Protein AF-A0A534S2C1-F1 (afdb_monomer)

Radius of gyration: 22.66 Å; Cα contacts (8 Å, |Δi|>4): 11; chains: 1; bounding box: 32×41×60 Å

Structure (mmCIF, N/CA/C/O backbone):
data_AF-A0A534S2C1-F1
#
_entry.id   AF-A0A534S2C1-F1
#
loop_
_atom_site.group_PDB
_atom_site.id
_atom_site.type_symbol
_atom_site.label_atom_id
_atom_site.label_alt_id
_atom_site.label_comp_id
_atom_site.label_asym_id
_atom_site.label_entity_id
_atom_site.label_seq_id
_atom_site.pdbx_PDB_ins_code
_atom_site.Cartn_x
_atom_site.Cartn_y
_atom_site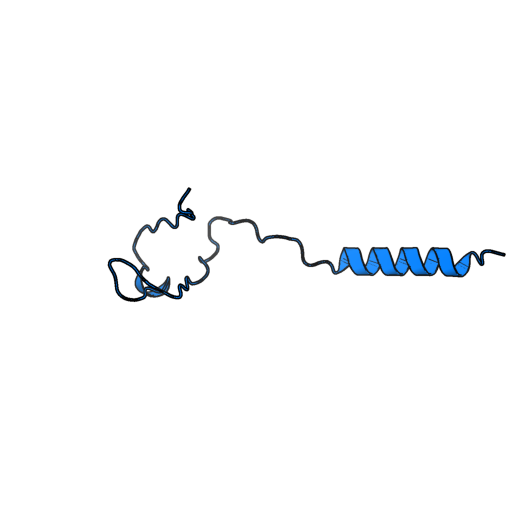.Cartn_z
_atom_site.occupancy
_atom_site.B_iso_or_equiv
_atom_site.auth_seq_id
_atom_site.auth_comp_id
_atom_site.auth_asym_id
_atom_site.auth_atom_id
_atom_site.pdbx_PDB_model_num
ATOM 1 N N . MET A 1 1 ? 16.909 21.392 -46.817 1.00 61.62 1 MET A N 1
ATOM 2 C CA . MET A 1 1 ? 15.832 22.408 -46.788 1.00 61.62 1 MET A CA 1
ATOM 3 C C . MET A 1 1 ? 14.813 21.985 -45.732 1.00 61.62 1 MET A C 1
ATOM 5 O O . MET A 1 1 ? 13.977 21.136 -46.010 1.00 61.62 1 MET A O 1
ATOM 9 N N . PHE A 1 2 ? 14.953 22.465 -44.491 1.00 56.41 2 PHE A N 1
ATOM 10 C CA . PHE A 1 2 ? 14.031 22.132 -43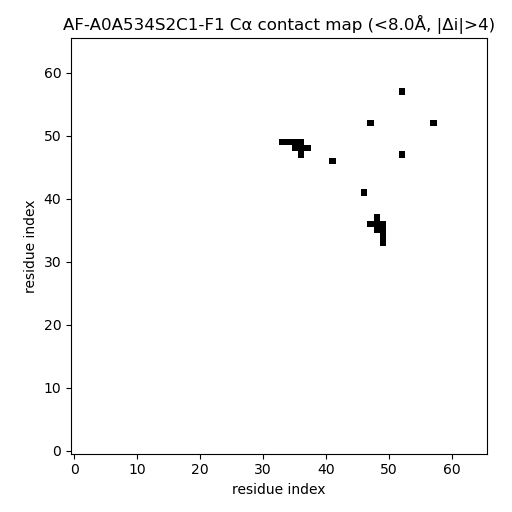.395 1.00 56.41 2 PHE A CA 1
ATOM 11 C C . PHE A 1 2 ? 12.676 22.802 -43.651 1.00 56.41 2 PHE A C 1
ATOM 13 O O . PHE A 1 2 ? 12.614 24.017 -43.828 1.00 56.41 2 PHE A O 1
ATOM 20 N N . ARG A 1 3 ? 11.595 22.016 -43.727 1.00 73.81 3 ARG A N 1
ATOM 21 C CA . ARG A 1 3 ? 10.241 22.546 -43.938 1.00 73.81 3 ARG A CA 1
ATOM 22 C C . ARG A 1 3 ? 9.664 22.960 -42.574 1.00 73.81 3 ARG A C 1
ATOM 24 O O . ARG A 1 3 ? 9.526 22.096 -41.710 1.00 73.81 3 ARG A O 1
ATOM 31 N N . PRO A 1 4 ? 9.298 24.237 -42.366 1.00 74.31 4 PRO A N 1
ATOM 32 C CA . PRO A 1 4 ? 8.901 24.764 -41.052 1.00 74.31 4 PRO A CA 1
ATOM 33 C C . PRO A 1 4 ? 7.645 24.093 -40.471 1.00 74.31 4 PRO A C 1
ATOM 35 O O . PRO A 1 4 ? 7.465 24.050 -39.261 1.00 74.31 4 PRO A O 1
ATOM 38 N N . ILE A 1 5 ? 6.800 23.505 -41.320 1.00 76.94 5 ILE A N 1
ATOM 39 C CA . ILE A 1 5 ? 5.579 22.789 -40.917 1.00 76.94 5 ILE A CA 1
ATOM 40 C C . ILE A 1 5 ? 5.888 21.515 -40.121 1.00 76.94 5 ILE A C 1
ATOM 42 O O . ILE A 1 5 ? 5.193 21.213 -39.156 1.00 76.94 5 ILE A O 1
ATOM 46 N N . THR A 1 6 ? 6.946 20.785 -40.479 1.00 76.38 6 THR A N 1
ATOM 47 C CA . THR A 1 6 ? 7.320 19.545 -39.783 1.00 76.38 6 THR A CA 1
ATOM 48 C C . THR A 1 6 ? 7.763 19.831 -38.346 1.00 76.38 6 THR A C 1
ATOM 50 O O . THR A 1 6 ? 7.484 19.046 -37.450 1.00 76.38 6 THR A O 1
ATOM 53 N N . PHE A 1 7 ? 8.379 20.991 -38.106 1.00 80.75 7 PHE A N 1
ATOM 54 C CA . PHE A 1 7 ? 8.800 21.429 -36.776 1.00 80.75 7 PHE A CA 1
ATOM 55 C C . PHE A 1 7 ? 7.604 21.709 -35.849 1.00 80.75 7 PHE A C 1
ATOM 57 O O . PHE A 1 7 ? 7.555 21.195 -34.734 1.00 80.75 7 PHE A O 1
ATOM 64 N N . TRP A 1 8 ? 6.593 22.439 -36.330 1.00 82.69 8 TRP A N 1
ATOM 65 C CA . TRP A 1 8 ? 5.384 22.726 -35.549 1.00 82.69 8 TRP A CA 1
ATOM 66 C C . TRP A 1 8 ? 4.522 21.486 -35.288 1.00 82.69 8 TRP A C 1
ATOM 68 O O . TRP A 1 8 ? 3.945 21.364 -34.210 1.00 82.69 8 TRP A O 1
ATOM 78 N N . PHE A 1 9 ? 4.485 20.533 -36.225 1.00 87.69 9 PHE A N 1
ATOM 79 C CA . PHE A 1 9 ? 3.813 19.247 -36.018 1.00 87.69 9 PHE A CA 1
ATOM 80 C C . PHE A 1 9 ? 4.449 18.427 -34.891 1.00 87.69 9 PHE A C 1
ATOM 82 O O . PHE A 1 9 ? 3.730 17.857 -34.075 1.00 87.69 9 PHE A O 1
ATOM 89 N N . LEU A 1 10 ? 5.782 18.389 -34.814 1.00 88.38 10 LEU A N 1
ATOM 90 C CA . LEU A 1 10 ? 6.488 17.667 -33.753 1.00 88.38 10 LEU A CA 1
ATOM 91 C C . LEU A 1 10 ? 6.293 18.324 -32.382 1.00 88.38 10 LEU A C 1
ATOM 93 O O . LEU A 1 10 ? 6.111 17.618 -31.393 1.00 88.38 10 LEU A O 1
ATOM 97 N N . ILE A 1 11 ? 6.252 19.658 -32.324 1.00 87.19 11 ILE A N 1
ATOM 98 C CA . ILE A 1 11 ? 5.920 20.384 -31.090 1.00 87.19 11 ILE A CA 1
ATOM 99 C C . ILE A 1 11 ? 4.483 20.078 -30.659 1.00 87.19 11 ILE A C 1
ATOM 101 O O . ILE A 1 11 ? 4.257 19.729 -29.504 1.00 87.19 11 ILE A O 1
ATOM 105 N N . GLY A 1 12 ? 3.517 20.150 -31.580 1.00 88.94 12 GLY A N 1
ATOM 106 C CA . GLY A 1 12 ? 2.121 19.821 -31.285 1.00 88.94 12 GLY A CA 1
ATOM 107 C C . GLY A 1 12 ? 1.954 18.386 -30.779 1.00 88.94 12 GLY A C 1
ATOM 108 O O . GLY A 1 12 ? 1.283 18.163 -29.774 1.00 88.94 12 GLY A O 1
ATOM 109 N N . LEU A 1 13 ? 2.629 17.421 -31.415 1.00 89.00 13 LEU A N 1
ATOM 110 C CA . LEU A 1 13 ? 2.630 16.022 -30.985 1.00 89.00 13 LEU A CA 1
ATOM 111 C C . LEU A 1 13 ? 3.222 15.865 -29.577 1.00 89.00 13 LEU A C 1
ATOM 113 O O . LEU A 1 13 ? 2.640 15.161 -28.753 1.00 89.00 13 LEU A O 1
ATOM 117 N N . GLY A 1 14 ? 4.338 16.546 -29.297 1.00 86.62 14 GLY A N 1
ATOM 118 C CA . GLY A 1 14 ? 4.996 16.550 -27.990 1.00 86.62 14 GLY A CA 1
ATOM 119 C C . GLY A 1 14 ? 4.113 17.128 -26.883 1.00 86.62 14 GLY A C 1
ATOM 120 O O . GLY A 1 14 ? 4.016 16.551 -25.807 1.00 86.62 14 GLY A O 1
ATOM 121 N N . VAL A 1 15 ? 3.403 18.226 -27.158 1.00 86.06 15 VAL A N 1
ATOM 122 C CA . VAL A 1 15 ? 2.473 18.850 -26.201 1.00 86.06 15 VAL A CA 1
ATOM 123 C C . VAL A 1 15 ? 1.279 17.941 -25.916 1.00 86.06 15 VAL A C 1
ATOM 125 O O . VAL A 1 15 ? 0.903 17.777 -24.758 1.00 86.06 15 VAL A O 1
ATOM 128 N N . VAL A 1 16 ? 0.712 17.297 -26.941 1.00 86.00 16 VAL A N 1
ATOM 129 C CA . VAL A 1 16 ? -0.381 16.329 -26.762 1.00 86.00 16 VAL A CA 1
ATOM 130 C C . VAL A 1 16 ? 0.090 15.138 -25.926 1.00 86.00 16 VAL A C 1
ATOM 132 O O . VAL A 1 16 ? -0.582 14.761 -24.971 1.00 86.00 16 VAL A O 1
ATOM 135 N N . THR A 1 17 ? 1.269 14.581 -26.211 1.00 81.25 17 THR A N 1
ATOM 136 C CA . THR A 1 17 ? 1.817 13.475 -25.403 1.00 81.25 17 THR A CA 1
ATOM 137 C C . THR A 1 17 ? 2.090 13.880 -23.956 1.00 81.25 17 THR A C 1
ATOM 139 O O . THR A 1 17 ? 1.861 13.072 -23.062 1.00 81.25 17 THR A O 1
ATOM 142 N N . TRP A 1 18 ? 2.515 15.119 -23.701 1.00 77.62 18 TRP A N 1
ATOM 143 C CA . TRP A 1 18 ? 2.711 15.630 -22.340 1.00 77.62 18 TRP A CA 1
ATOM 144 C C . TRP A 1 18 ? 1.388 15.859 -21.594 1.00 77.62 18 TRP A C 1
ATOM 146 O O . TRP A 1 18 ? 1.296 15.584 -20.403 1.00 77.62 18 TRP A O 1
ATOM 156 N N . MET A 1 19 ? 0.343 16.310 -22.295 1.00 77.12 19 MET A N 1
ATOM 157 C CA . MET A 1 19 ? -0.976 16.594 -21.712 1.00 77.12 19 MET A CA 1
ATOM 158 C C . MET A 1 19 ? -1.759 15.325 -21.342 1.00 77.12 19 MET A C 1
ATOM 160 O O . MET A 1 19 ? -2.592 15.357 -20.440 1.00 77.12 19 MET A O 1
ATOM 164 N N . PHE A 1 20 ? -1.477 14.210 -22.019 1.00 71.94 20 PHE A N 1
ATOM 165 C CA . PHE A 1 20 ? -2.052 12.893 -21.730 1.00 71.94 20 PHE A CA 1
ATOM 166 C C . PHE A 1 20 ? -1.077 11.958 -21.005 1.00 71.94 20 PHE A C 1
ATOM 168 O O . PHE A 1 20 ? -1.352 10.764 -20.880 1.00 71.94 20 PHE A O 1
ATOM 175 N N . TRP A 1 21 ?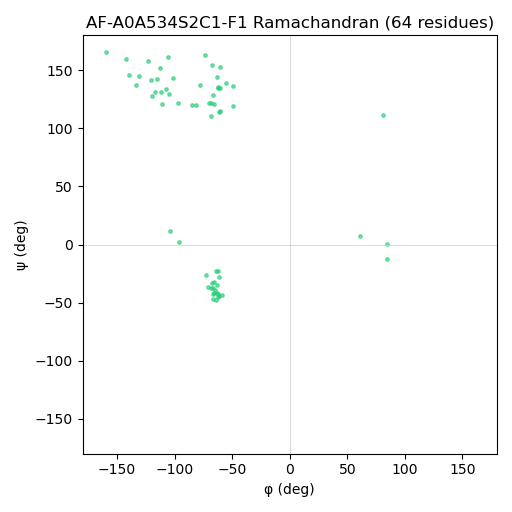 0.055 12.476 -20.518 1.00 76.12 21 TRP A N 1
ATOM 176 C CA . TRP A 1 21 ? 0.961 11.677 -19.712 1.00 76.12 21 TRP A CA 1
ATOM 177 C C . TRP A 1 21 ? 0.284 11.370 -18.369 1.00 76.12 21 TRP A C 1
ATOM 179 O O . TRP A 1 21 ? -0.086 12.309 -17.657 1.00 76.12 21 TRP A O 1
ATOM 189 N N . PRO A 1 22 ? 0.092 10.093 -17.991 1.00 69.25 22 PRO A N 1
ATOM 190 C CA . PRO A 1 22 ? -0.469 9.768 -16.689 1.00 69.25 22 PRO A CA 1
ATOM 191 C C . PRO A 1 22 ? 0.469 10.336 -15.625 1.00 69.25 22 PRO A C 1
ATOM 193 O O . PRO A 1 22 ? 1.634 9.945 -15.545 1.00 69.25 22 PRO A O 1
ATOM 196 N N . GLY A 1 23 ? -0.022 11.309 -14.852 1.00 63.28 23 GLY A N 1
ATOM 197 C CA . GLY A 1 23 ? 0.732 11.915 -13.762 1.00 63.28 23 GLY A CA 1
ATOM 198 C C . GLY A 1 23 ? 1.323 10.815 -12.885 1.00 63.28 23 GLY A C 1
ATOM 199 O O . GLY A 1 23 ? 0.597 9.964 -12.371 1.00 63.28 23 GLY A O 1
ATOM 200 N N . PHE A 1 24 ? 2.650 10.783 -12.785 1.00 60.62 24 PHE A N 1
ATOM 201 C CA . PHE A 1 24 ? 3.355 9.784 -11.995 1.00 60.62 24 PHE A CA 1
ATOM 202 C C . PHE A 1 24 ? 2.944 9.912 -10.521 1.00 60.62 24 PHE A C 1
ATOM 204 O O . PHE A 1 24 ? 3.257 10.908 -9.878 1.00 60.62 24 PHE A O 1
ATOM 211 N N . GLY A 1 25 ? 2.272 8.877 -10.006 1.00 62.59 25 GLY A N 1
ATOM 212 C CA . GLY A 1 25 ? 2.006 8.658 -8.583 1.00 62.59 25 GLY A CA 1
ATOM 213 C C . GLY A 1 25 ? 0.820 9.445 -8.020 1.00 62.59 25 GLY A C 1
ATOM 214 O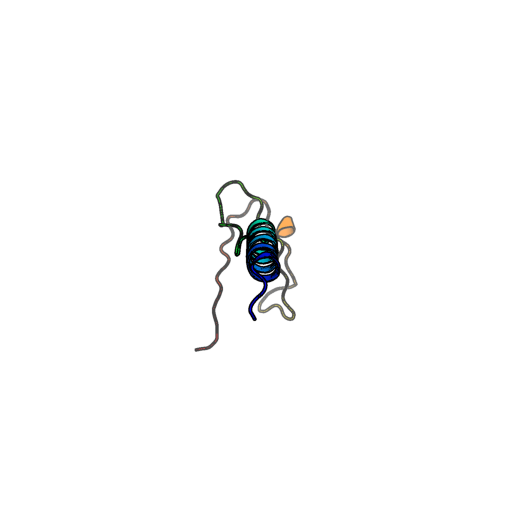 O . GLY A 1 25 ? 0.885 10.656 -7.833 1.00 62.59 25 GLY A O 1
ATOM 215 N N . ALA A 1 26 ? -0.255 8.739 -7.660 1.00 67.00 26 ALA A N 1
ATOM 216 C CA . ALA A 1 26 ? -1.267 9.306 -6.776 1.00 67.00 26 ALA A CA 1
ATOM 217 C C . ALA A 1 26 ? -0.636 9.535 -5.394 1.00 67.00 26 ALA A C 1
ATOM 219 O O . ALA A 1 26 ? -0.146 8.593 -4.768 1.00 67.00 26 ALA A O 1
ATOM 220 N N . ALA A 1 27 ? -0.629 10.782 -4.923 1.00 73.69 27 ALA A N 1
ATOM 221 C CA . ALA A 1 27 ? -0.177 11.090 -3.575 1.00 73.69 27 ALA A CA 1
ATOM 222 C C . ALA A 1 27 ? -1.084 10.391 -2.550 1.00 73.69 27 ALA A C 1
ATOM 224 O O . ALA A 1 27 ? -2.312 10.428 -2.668 1.00 73.69 27 ALA A O 1
ATOM 225 N N . ILE A 1 28 ? -0.485 9.774 -1.529 1.00 78.94 28 ILE A N 1
ATOM 226 C CA . ILE A 1 28 ? -1.244 9.202 -0.416 1.00 78.94 28 ILE A CA 1
ATOM 227 C C . ILE A 1 28 ? -1.862 10.358 0.367 1.00 78.94 28 ILE A C 1
ATOM 229 O O . ILE A 1 28 ? -1.159 11.136 1.009 1.00 78.94 28 ILE A O 1
ATOM 233 N N . THR A 1 29 ? -3.183 10.475 0.289 1.00 83.12 29 THR A N 1
ATOM 234 C CA . THR A 1 29 ? -3.954 11.498 0.993 1.00 83.12 29 THR A CA 1
ATOM 235 C C . THR A 1 29 ? -4.874 10.853 2.020 1.00 83.12 29 THR A C 1
ATOM 237 O O . THR A 1 29 ? -5.435 9.775 1.795 1.00 83.12 29 THR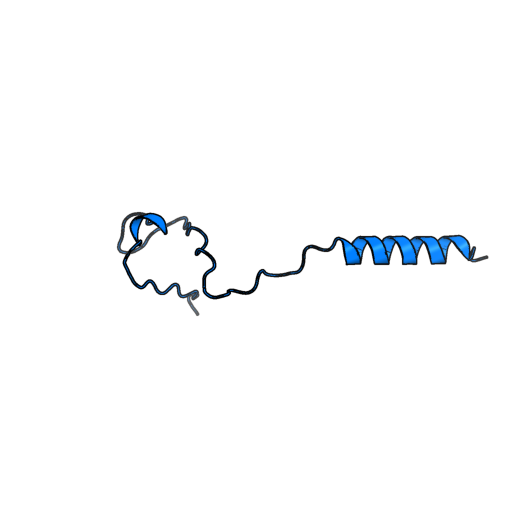 A O 1
ATOM 240 N N . SER A 1 30 ? -5.026 11.506 3.169 1.00 86.19 30 SER A N 1
ATOM 241 C CA . SER A 1 30 ? -5.932 11.041 4.214 1.00 86.19 30 SER A CA 1
ATOM 242 C C . SER A 1 30 ? -7.381 11.054 3.714 1.00 86.19 30 SER A C 1
ATOM 244 O O . SER A 1 30 ? -7.789 11.897 2.917 1.00 86.19 30 SER A O 1
ATOM 246 N N . GLY A 1 31 ? -8.167 10.068 4.150 1.00 86.38 31 GLY A N 1
ATOM 247 C CA . GLY A 1 31 ? -9.560 9.903 3.722 1.00 86.38 31 GLY A CA 1
ATOM 248 C C . GLY A 1 31 ? -9.749 9.133 2.409 1.00 86.38 31 GLY A C 1
ATOM 249 O O . GLY A 1 31 ? -10.864 8.692 2.140 1.00 86.38 31 GLY A O 1
ATOM 250 N N . THR A 1 32 ? -8.687 8.886 1.634 1.00 89.00 32 THR A N 1
ATOM 251 C CA . THR A 1 32 ? -8.746 7.919 0.526 1.00 89.00 32 THR A CA 1
ATOM 252 C C . THR A 1 32 ? -8.651 6.498 1.073 1.00 89.00 32 THR A C 1
ATOM 254 O O . THR A 1 32 ? -7.860 6.219 1.975 1.00 89.00 32 THR A O 1
ATOM 257 N N . ALA A 1 33 ? -9.476 5.589 0.548 1.00 89.56 33 ALA A N 1
ATOM 258 C CA . ALA A 1 33 ? -9.417 4.185 0.930 1.00 89.56 33 ALA A CA 1
ATOM 259 C C . ALA A 1 33 ? -8.056 3.582 0.549 1.00 89.56 33 ALA A C 1
ATOM 261 O O . ALA A 1 33 ? -7.573 3.791 -0.563 1.00 89.56 33 ALA A O 1
ATOM 262 N N . ALA A 1 34 ? -7.457 2.824 1.469 1.00 91.00 34 ALA A N 1
ATOM 263 C CA . ALA A 1 34 ? -6.223 2.106 1.183 1.00 91.00 34 ALA A CA 1
ATOM 264 C C . ALA A 1 34 ? -6.452 1.099 0.034 1.00 91.00 34 ALA A C 1
ATOM 266 O O . ALA A 1 34 ? -7.463 0.386 0.064 1.00 91.00 34 ALA A O 1
ATOM 267 N N . PRO A 1 35 ? -5.546 1.033 -0.960 1.00 90.06 35 PRO A N 1
ATOM 268 C CA . PRO A 1 35 ? -5.548 -0.025 -1.963 1.00 90.06 35 PRO A CA 1
ATOM 269 C C . PRO A 1 35 ? -5.374 -1.391 -1.308 1.00 90.06 35 PRO A C 1
ATOM 271 O O . PRO A 1 35 ? -4.748 -1.486 -0.252 1.00 90.06 35 PRO A O 1
ATOM 274 N N . ASP A 1 36 ? -5.887 -2.438 -1.950 1.00 92.38 36 ASP A N 1
ATOM 275 C CA . ASP A 1 36 ? -5.694 -3.791 -1.436 1.00 92.38 36 ASP A CA 1
ATOM 276 C C . ASP A 1 36 ? -4.225 -4.229 -1.518 1.00 92.38 36 ASP A C 1
ATOM 278 O O . ASP A 1 36 ? -3.456 -3.729 -2.347 1.00 92.38 36 ASP A O 1
ATOM 282 N N . VAL A 1 37 ? -3.838 -5.161 -0.649 1.00 90.50 37 VAL A N 1
ATOM 283 C CA . VAL A 1 37 ? -2.470 -5.686 -0.579 1.00 90.50 37 VAL A CA 1
ATOM 284 C C . VAL A 1 37 ? -2.413 -7.102 -1.133 1.00 90.50 37 VAL A C 1
ATOM 286 O O . VAL A 1 37 ? -3.229 -7.956 -0.802 1.00 90.50 37 VAL A O 1
ATOM 289 N N . ALA A 1 38 ? -1.416 -7.358 -1.975 1.00 89.56 38 ALA A N 1
ATOM 290 C CA . ALA A 1 38 ? -1.154 -8.675 -2.529 1.00 89.56 38 ALA A CA 1
ATOM 291 C C . ALA A 1 38 ? 0.338 -8.987 -2.416 1.00 89.56 38 ALA A C 1
ATOM 293 O O . ALA A 1 38 ? 1.187 -8.141 -2.694 1.00 89.56 38 ALA A O 1
ATOM 294 N N . ALA A 1 39 ? 0.641 -10.216 -2.016 1.00 91.31 39 ALA A N 1
ATOM 295 C CA . ALA A 1 39 ? 1.991 -10.746 -1.931 1.00 91.31 39 ALA A CA 1
ATOM 296 C C . ALA A 1 39 ? 1.982 -12.194 -2.420 1.00 91.31 39 ALA A C 1
ATOM 298 O O . ALA A 1 39 ? 1.009 -12.918 -2.201 1.00 91.31 39 ALA A O 1
ATOM 299 N N . GLU A 1 40 ? 3.069 -12.612 -3.068 1.00 93.44 40 GLU A N 1
ATOM 300 C CA . GLU A 1 40 ? 3.241 -13.999 -3.512 1.00 93.44 40 GLU A CA 1
ATOM 301 C C . GLU A 1 40 ? 3.318 -14.960 -2.319 1.00 93.44 40 GLU A C 1
ATOM 303 O O . GLU A 1 40 ? 2.727 -16.038 -2.337 1.00 93.44 40 GLU A O 1
ATOM 308 N N . SER A 1 41 ? 4.000 -14.544 -1.250 1.00 93.25 41 SER A N 1
ATOM 309 C CA . SER A 1 41 ? 4.089 -15.298 -0.005 1.00 93.25 41 SER A CA 1
ATOM 310 C C . SER A 1 41 ? 3.775 -14.421 1.200 1.00 93.25 41 SER A C 1
ATOM 312 O O . SER A 1 41 ? 4.098 -13.234 1.241 1.00 93.25 41 SER A O 1
ATOM 314 N N . TRP A 1 42 ? 3.128 -15.033 2.189 1.00 94.88 42 TRP A N 1
ATOM 315 C CA . TRP A 1 42 ? 2.807 -14.414 3.467 1.00 94.88 42 TRP A CA 1
ATOM 316 C C . TRP A 1 42 ? 3.630 -15.077 4.557 1.00 94.88 42 TRP A C 1
ATOM 318 O O . TRP A 1 42 ? 3.679 -16.303 4.662 1.00 94.88 42 TRP A O 1
ATOM 328 N N . LEU A 1 43 ? 4.269 -14.258 5.382 1.00 94.31 43 LEU A N 1
ATOM 329 C CA . LEU A 1 43 ? 5.012 -14.719 6.545 1.00 94.31 43 LEU A CA 1
ATOM 330 C C . LEU A 1 43 ? 4.159 -14.499 7.797 1.00 94.31 43 LEU A C 1
ATOM 332 O O . LEU A 1 43 ? 3.440 -13.506 7.910 1.00 94.31 43 LEU A O 1
ATOM 336 N N . ASN A 1 44 ? 4.238 -15.436 8.746 1.00 95.94 44 ASN A N 1
ATOM 337 C CA . ASN A 1 44 ? 3.586 -15.369 10.064 1.00 95.94 44 ASN A CA 1
ATOM 338 C C . ASN A 1 44 ? 2.047 -15.282 10.057 1.00 95.94 44 ASN A C 1
ATOM 340 O O . ASN A 1 44 ? 1.435 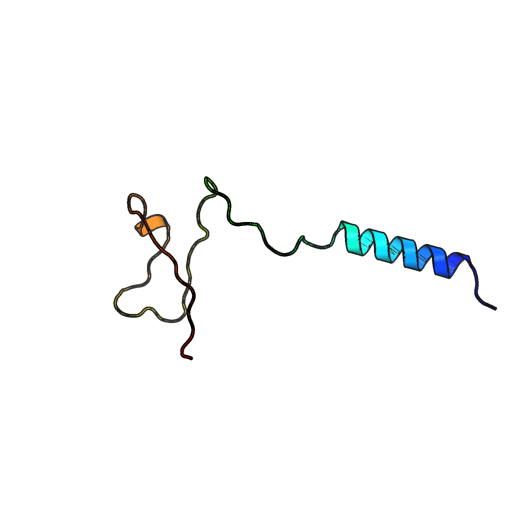-15.087 11.106 1.00 95.94 44 ASN A O 1
ATOM 344 N N . SER A 1 45 ? 1.404 -15.422 8.898 1.00 93.88 45 SER A N 1
ATOM 345 C CA . SER A 1 45 ? -0.047 -15.320 8.754 1.00 93.88 45 SER A CA 1
ATOM 346 C C . SER A 1 45 ? -0.533 -16.005 7.477 1.00 93.88 45 SER A C 1
ATOM 348 O O . SER A 1 45 ? 0.246 -16.338 6.585 1.00 93.88 45 SER A O 1
ATOM 350 N N . LYS A 1 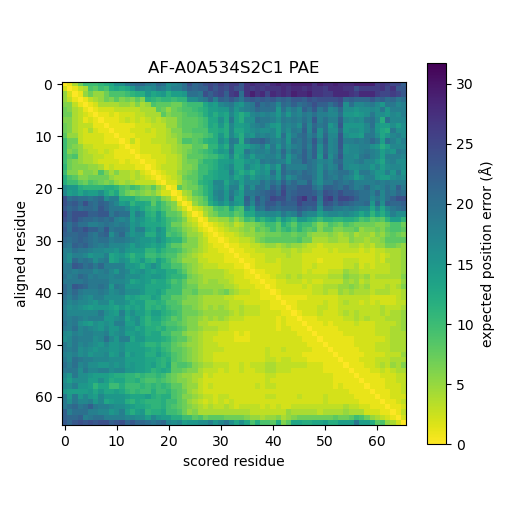46 ? -1.846 -16.231 7.408 1.00 94.69 46 LYS A N 1
ATOM 351 C CA . LYS A 1 46 ? -2.536 -16.492 6.139 1.00 94.69 46 LYS A CA 1
ATOM 352 C C . LYS A 1 46 ? -2.638 -15.177 5.349 1.00 94.69 46 LYS A C 1
ATOM 354 O O . LYS A 1 46 ? -2.514 -14.122 5.968 1.00 94.69 46 LYS A O 1
ATOM 359 N N . PRO A 1 47 ? -2.919 -15.222 4.036 1.00 95.31 47 PRO A N 1
ATOM 360 C CA . PRO A 1 47 ? -3.199 -14.017 3.264 1.00 95.31 47 PRO A CA 1
ATOM 361 C C . PRO A 1 47 ? -4.244 -13.112 3.923 1.00 95.31 47 PRO A C 1
ATOM 363 O O . PRO A 1 47 ? -5.255 -13.610 4.422 1.00 95.31 47 PRO A O 1
ATOM 366 N N . LEU A 1 48 ? -3.989 -11.801 3.922 1.00 93.88 48 LEU A N 1
ATOM 367 C CA . LEU A 1 48 ? -4.876 -10.774 4.472 1.00 93.88 48 LEU A CA 1
ATOM 368 C C . LEU A 1 48 ? -5.275 -9.781 3.382 1.00 93.88 48 LEU A C 1
ATOM 370 O O . LEU A 1 48 ? -4.440 -9.381 2.575 1.00 93.88 48 LEU A O 1
ATOM 374 N N . THR A 1 49 ? -6.529 -9.337 3.414 1.00 94.69 49 THR A N 1
ATOM 375 C CA . THR A 1 49 ? -7.013 -8.211 2.604 1.00 94.69 49 THR A CA 1
ATOM 376 C C . THR A 1 49 ? -7.220 -6.973 3.471 1.00 94.69 49 THR A C 1
ATOM 378 O O . THR A 1 49 ? -7.398 -7.059 4.690 1.00 94.69 49 THR A O 1
A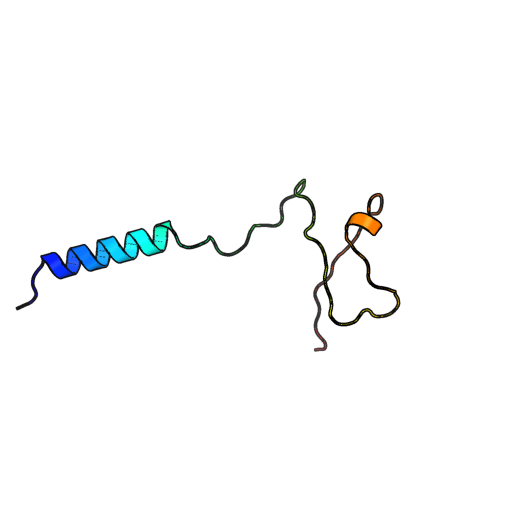TOM 381 N N . ILE A 1 50 ? -7.279 -5.791 2.855 1.00 95.06 50 ILE A N 1
ATOM 382 C CA . ILE A 1 50 ? -7.635 -4.561 3.583 1.00 95.06 50 ILE A CA 1
ATOM 383 C C . ILE A 1 50 ? -9.046 -4.640 4.190 1.00 95.06 50 ILE A C 1
ATOM 385 O O . ILE A 1 50 ? -9.311 -4.015 5.222 1.00 95.06 50 ILE A O 1
ATOM 389 N N . ALA A 1 51 ? -9.955 -5.417 3.593 1.00 94.56 51 ALA A N 1
ATOM 390 C CA . ALA A 1 51 ? -11.300 -5.622 4.125 1.00 94.56 51 ALA A CA 1
ATOM 391 C C . ALA A 1 51 ? -11.282 -6.370 5.469 1.00 94.56 51 ALA A C 1
ATOM 393 O O . ALA A 1 51 ? -11.966 -5.949 6.404 1.00 94.56 51 ALA A O 1
ATOM 394 N N . ASP A 1 52 ? -10.445 -7.404 5.600 1.00 95.19 52 ASP A N 1
ATOM 395 C CA . ASP A 1 52 ? -10.311 -8.205 6.829 1.00 95.19 52 ASP A CA 1
ATOM 396 C C . ASP A 1 52 ? -9.771 -7.390 8.017 1.00 95.19 52 ASP A C 1
ATOM 398 O O . ASP A 1 52 ? -9.979 -7.731 9.186 1.00 95.19 52 ASP A O 1
ATOM 402 N N . LEU A 1 53 ? -9.068 -6.295 7.723 1.00 95.00 53 LEU A N 1
ATOM 403 C CA . LEU A 1 53 ? -8.420 -5.433 8.709 1.00 95.00 53 LEU A CA 1
ATOM 404 C C . LEU A 1 53 ? -9.256 -4.201 9.097 1.00 95.00 53 LEU A C 1
ATOM 406 O O . LEU A 1 53 ? -8.811 -3.385 9.911 1.00 95.00 53 LEU A O 1
ATOM 410 N N . LYS A 1 54 ? -10.474 -4.050 8.559 1.00 94.69 54 LYS A N 1
ATOM 411 C CA . LYS A 1 54 ? -11.374 -2.940 8.909 1.00 94.69 54 LYS A CA 1
ATOM 412 C C . LYS A 1 54 ? -11.627 -2.879 10.421 1.00 94.69 54 LYS A C 1
ATOM 414 O O . LYS A 1 54 ? -11.814 -3.890 11.091 1.00 94.69 54 LYS A O 1
ATOM 419 N N . GLY A 1 55 ? -11.642 -1.658 10.958 1.00 96.00 55 GLY A N 1
ATOM 420 C CA . GLY A 1 55 ? -11.804 -1.404 12.395 1.00 96.00 55 GLY A CA 1
ATOM 421 C C . GLY A 1 55 ? -10.504 -1.474 13.203 1.00 96.00 55 GLY A C 1
ATOM 422 O O . GLY A 1 55 ? -10.536 -1.255 14.411 1.00 96.00 55 GLY A O 1
ATOM 423 N N . ARG A 1 56 ? -9.361 -1.738 12.557 1.00 95.69 56 ARG A N 1
ATOM 424 C CA . ARG A 1 56 ? -8.029 -1.685 13.174 1.00 95.69 56 ARG A CA 1
ATOM 425 C C . ARG A 1 56 ? -7.214 -0.539 12.585 1.00 95.69 56 ARG A C 1
ATOM 427 O O . ARG A 1 56 ? -7.402 -0.162 11.430 1.00 95.69 56 ARG A O 1
ATOM 434 N N . VAL A 1 57 ? -6.284 -0.012 13.376 1.00 95.31 57 VAL A N 1
ATOM 435 C CA . VAL A 1 57 ? -5.214 0.851 12.863 1.00 95.31 57 VAL A CA 1
ATOM 436 C C . VAL A 1 57 ? -4.134 -0.063 12.290 1.00 95.31 57 VAL A C 1
ATOM 438 O O . VAL A 1 57 ? -3.610 -0.914 13.005 1.00 95.31 57 VAL A O 1
ATOM 441 N N . VAL A 1 58 ? -3.844 0.086 10.999 1.00 94.44 58 VAL A N 1
ATOM 442 C CA . VAL A 1 58 ? -2.907 -0.763 10.252 1.00 94.44 58 VAL A CA 1
ATOM 443 C C . VAL A 1 58 ? -1.748 0.093 9.758 1.00 94.44 58 VAL A C 1
ATOM 445 O O . VAL A 1 58 ? -1.973 1.149 9.169 1.00 94.44 58 VAL A O 1
ATOM 448 N N . LEU A 1 59 ? -0.520 -0.377 9.979 1.00 94.31 59 LEU A N 1
ATOM 449 C CA . LEU A 1 59 ? 0.702 0.197 9.421 1.00 94.31 59 LEU A CA 1
ATOM 450 C C . LEU A 1 59 ? 1.202 -0.709 8.293 1.00 94.31 59 LEU A C 1
ATOM 452 O O . LEU A 1 59 ? 1.338 -1.915 8.492 1.00 94.31 59 LEU A O 1
ATOM 456 N N . VAL A 1 60 ? 1.488 -0.123 7.131 1.00 92.62 60 VAL A N 1
ATOM 457 C CA . VAL A 1 60 ? 2.141 -0.806 6.009 1.00 92.62 60 VAL A CA 1
ATOM 458 C C . VAL A 1 60 ? 3.535 -0.216 5.855 1.00 92.62 60 VAL A C 1
ATOM 460 O O . VAL A 1 60 ? 3.677 0.989 5.655 1.00 92.62 60 VAL A O 1
ATOM 463 N N . GLU A 1 61 ? 4.552 -1.064 5.958 1.00 93.12 61 GLU A N 1
ATOM 464 C CA . GLU A 1 61 ? 5.956 -0.682 5.843 1.00 93.12 61 GLU A CA 1
ATOM 465 C C . GLU A 1 61 ? 6.601 -1.434 4.676 1.00 93.12 61 GLU A C 1
ATOM 467 O O . GLU A 1 61 ? 6.508 -2.658 4.587 1.00 93.12 61 GLU A O 1
ATOM 472 N N . PHE A 1 62 ? 7.254 -0.692 3.780 1.00 92.25 62 PHE A N 1
ATOM 473 C CA . PHE A 1 62 ? 8.005 -1.252 2.660 1.00 92.25 62 PHE A CA 1
ATOM 474 C C . PHE A 1 62 ? 9.482 -1.324 3.034 1.00 92.25 62 PHE A C 1
ATOM 476 O O . PHE A 1 62 ? 10.096 -0.302 3.335 1.00 92.25 62 PHE A O 1
ATOM 483 N N . TRP A 1 63 ? 10.055 -2.522 2.987 1.00 93.50 63 TRP A N 1
ATOM 484 C CA . TRP A 1 63 ? 11.452 -2.770 3.328 1.00 93.50 63 TRP A CA 1
ATOM 485 C C . TRP A 1 63 ? 12.057 -3.816 2.389 1.00 93.50 63 TRP A C 1
ATOM 487 O O . TRP A 1 63 ? 11.344 -4.590 1.747 1.00 93.50 63 TRP A O 1
ATOM 497 N N . THR A 1 64 ? 13.386 -3.834 2.310 1.00 93.06 64 THR A N 1
ATOM 498 C CA . THR A 1 64 ? 14.154 -4.871 1.616 1.00 93.06 64 THR A CA 1
ATOM 499 C C . THR A 1 64 ? 15.143 -5.496 2.589 1.00 93.06 64 THR A C 1
ATOM 501 O O . THR A 1 64 ? 15.516 -4.885 3.592 1.00 93.06 64 THR A O 1
ATOM 504 N N . TYR A 1 65 ? 15.592 -6.712 2.295 1.00 88.06 65 TYR A N 1
ATOM 505 C CA . TYR A 1 65 ? 16.821 -7.212 2.902 1.00 88.06 65 TYR A CA 1
ATOM 506 C C . TYR A 1 65 ? 17.976 -6.358 2.350 1.00 88.06 65 TYR A C 1
ATOM 508 O O . TYR A 1 65 ? 18.001 -6.099 1.145 1.00 88.06 65 TYR A O 1
ATOM 516 N N . GLY A 1 66 ? 18.809 -5.809 3.239 1.00 78.75 66 GLY A N 1
ATOM 517 C CA . GLY A 1 66 ? 19.854 -4.829 2.905 1.00 78.75 66 GLY A CA 1
ATOM 518 C C . GLY A 1 66 ? 20.919 -5.331 1.939 1.00 78.75 66 GLY A C 1
ATOM 519 O O . GLY A 1 66 ? 21.121 -6.564 1.866 1.00 78.75 66 GLY A O 1
#

Mean predicted aligned error: 10.07 Å

Secondary structure (DSSP, 8-state):
---HHHHHHHHHHHHHHHHTS--S-----TTSPPPP---SS-SSSS---TTTTTTS----------

Sequence (66 aa):
MFRPITFWFLIGLGVVT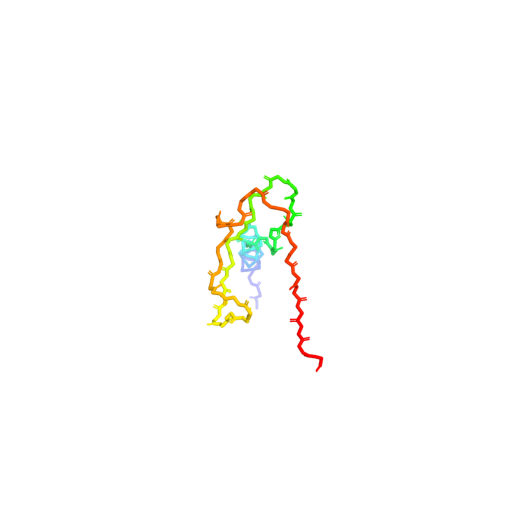WMFWPGFGAAITSGTAAPDVAAESWLNSKPLTIADLKGRVVLVEFWTYG

Foldseek 3Di:
DDDVVVVVVVVVVVVVCVVPPDPPDDDDDPPDDDDWDDDPDDPPDDDDTPVNCPPHDDDDDDDDDD

Solvent-accessible surface area (backbone atoms only — not comparable to full-atom values): 4805 Å² total; per-residue (Å²): 134,87,60,73,66,62,56,54,51,52,51,53,52,50,53,52,53,60,73,68,47,78,77,84,72,85,76,92,53,89,91,60,80,80,76,75,61,86,69,98,72,65,78,102,50,75,90,66,48,58,75,81,46,63,97,58,93,81,86,86,83,90,83,74,87,131

pLDDT: mean 85.56, std 10.3, range [56.41, 96.0]